Protein AF-A0A842TDB3-F1 (afdb_monomer)

Mean predicted aligned error: 9.57 Å

Structure (mmCIF, N/CA/C/O backbone):
data_AF-A0A842TDB3-F1
#
_entry.id   AF-A0A842TDB3-F1
#
loop_
_atom_site.group_PDB
_atom_site.id
_atom_site.type_symbol
_atom_site.label_atom_id
_atom_site.label_alt_id
_atom_site.label_comp_id
_atom_site.label_asym_id
_atom_site.label_entity_id
_atom_site.label_seq_id
_atom_site.pdbx_PDB_ins_code
_atom_site.Cartn_x
_atom_site.Cartn_y
_atom_site.Cartn_z
_atom_site.occupancy
_atom_site.B_iso_or_equiv
_atom_site.auth_seq_id
_atom_site.auth_comp_id
_atom_site.auth_asym_id
_atom_site.auth_atom_id
_atom_site.pdbx_PDB_model_num
ATOM 1 N N . MET A 1 1 ? -14.281 12.896 -11.919 1.00 33.97 1 MET A N 1
ATOM 2 C CA . MET A 1 1 ? -12.945 12.918 -12.551 1.00 33.97 1 MET A CA 1
ATOM 3 C C . MET A 1 1 ? -12.721 11.569 -13.197 1.00 33.97 1 MET A C 1
ATOM 5 O O . MET A 1 1 ? -12.572 10.579 -12.492 1.00 33.97 1 MET A O 1
ATOM 9 N N . ASP A 1 2 ? -12.828 11.543 -14.518 1.00 30.05 2 ASP A N 1
ATOM 10 C CA . ASP A 1 2 ? -12.733 10.345 -15.344 1.00 30.05 2 ASP A CA 1
ATOM 11 C C . ASP A 1 2 ? -11.254 10.085 -15.664 1.00 30.05 2 ASP A C 1
ATOM 13 O O . ASP A 1 2 ? -10.662 10.768 -16.493 1.00 30.05 2 ASP A O 1
ATOM 17 N N . TYR A 1 3 ? -10.621 9.150 -14.952 1.00 39.31 3 TYR A N 1
ATOM 18 C CA . TYR A 1 3 ? -9.265 8.672 -15.268 1.00 39.31 3 TYR A CA 1
ATOM 19 C C . TYR A 1 3 ? -9.348 7.476 -16.229 1.00 39.31 3 TYR A C 1
ATOM 21 O O . TYR A 1 3 ? -8.762 6.417 -15.997 1.00 39.31 3 TYR A O 1
ATOM 29 N N . GLY A 1 4 ? -10.156 7.614 -17.279 1.00 44.56 4 GLY A N 1
ATOM 30 C CA . GLY A 1 4 ? -10.487 6.550 -18.212 1.00 44.56 4 GLY A CA 1
ATOM 31 C C . GLY A 1 4 ? -10.118 6.908 -19.646 1.00 44.56 4 GLY A C 1
ATOM 32 O O . GLY A 1 4 ? -10.755 7.746 -20.263 1.00 44.56 4 GLY A O 1
ATOM 33 N N . LYS A 1 5 ? -9.155 6.162 -20.200 1.00 49.94 5 L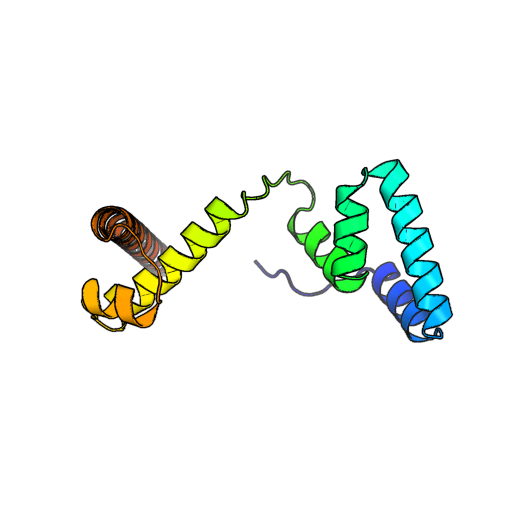YS A N 1
ATOM 34 C CA . LYS A 1 5 ? -8.898 5.981 -21.641 1.00 49.94 5 LYS A CA 1
ATOM 35 C C . LYS A 1 5 ? -8.404 7.199 -22.428 1.00 49.94 5 LYS A C 1
ATOM 37 O O . LYS A 1 5 ? -9.149 7.854 -23.144 1.00 49.94 5 LYS A O 1
ATOM 42 N N . SER A 1 6 ? -7.087 7.304 -22.518 1.00 48.00 6 SER A N 1
ATOM 43 C CA . SER A 1 6 ? -6.411 7.423 -23.815 1.00 48.00 6 SER A CA 1
ATOM 44 C C . SER A 1 6 ? -5.022 6.828 -23.649 1.00 48.00 6 SER A C 1
ATOM 46 O O . SER A 1 6 ? -4.096 7.522 -23.255 1.00 48.00 6 SER A O 1
ATOM 48 N N . SER A 1 7 ? -4.890 5.514 -23.862 1.00 58.97 7 SER A N 1
ATOM 49 C CA . SER A 1 7 ? -3.554 4.922 -23.974 1.00 58.97 7 SER A CA 1
ATOM 50 C C . SER A 1 7 ? -2.902 5.579 -25.184 1.00 58.97 7 SER A C 1
ATOM 52 O O . SER A 1 7 ? -3.494 5.583 -26.269 1.00 58.97 7 SER A O 1
ATOM 54 N N . SER A 1 8 ? -1.755 6.224 -24.978 1.00 73.62 8 SER A N 1
ATOM 55 C CA . SER A 1 8 ? -1.050 6.901 -26.063 1.00 73.62 8 SER A CA 1
ATOM 56 C C . SER A 1 8 ? -0.780 5.896 -27.185 1.00 73.62 8 SER A C 1
ATOM 58 O O . SER A 1 8 ? -0.506 4.724 -26.923 1.00 73.62 8 SER A O 1
ATOM 60 N N . TYR A 1 9 ? -0.848 6.334 -28.443 1.00 76.75 9 TYR A N 1
ATOM 61 C CA . TYR A 1 9 ? -0.569 5.485 -29.609 1.00 76.75 9 TYR A CA 1
ATOM 62 C C . TYR A 1 9 ? 0.747 4.704 -29.447 1.00 76.75 9 TYR A C 1
ATOM 64 O O . TYR A 1 9 ? 0.818 3.520 -29.773 1.00 76.75 9 TYR A O 1
ATOM 72 N N . LEU A 1 10 ? 1.753 5.338 -28.835 1.00 74.88 10 LEU A N 1
ATOM 73 C CA . LEU A 1 10 ? 3.032 4.712 -28.512 1.00 74.88 10 LEU A CA 1
ATOM 74 C C . LEU A 1 10 ? 2.906 3.552 -27.513 1.00 74.88 10 LEU A C 1
ATOM 76 O O . LEU A 1 10 ? 3.554 2.529 -27.694 1.00 74.88 10 LEU A O 1
ATOM 80 N N . GLU A 1 11 ? 2.067 3.661 -26.484 1.00 77.12 11 GLU A N 1
ATOM 81 C CA . GLU A 1 11 ? 1.860 2.591 -25.497 1.00 77.12 11 GLU A CA 1
ATOM 82 C C . GLU A 1 11 ? 1.203 1.363 -26.125 1.00 77.12 11 GLU A C 1
ATOM 84 O O . GLU A 1 11 ? 1.584 0.227 -25.834 1.00 77.12 11 GLU A O 1
ATOM 89 N N . VAL A 1 12 ? 0.219 1.585 -27.000 1.00 81.00 12 VAL A N 1
ATOM 90 C CA . VAL A 1 12 ? -0.461 0.511 -27.732 1.00 81.00 12 VAL A CA 1
ATOM 91 C C . VAL A 1 12 ? 0.534 -0.200 -28.647 1.00 81.00 12 VAL A C 1
ATOM 93 O O . VAL A 1 12 ? 0.653 -1.424 -28.585 1.00 81.00 12 VAL A O 1
ATOM 96 N N . GLN A 1 13 ? 1.321 0.559 -29.413 1.00 83.06 13 GLN A N 1
ATOM 97 C CA . GLN A 1 13 ? 2.357 0.006 -30.284 1.00 83.06 13 GLN A CA 1
ATOM 98 C C . GLN A 1 13 ? 3.431 -0.767 -29.512 1.00 83.06 13 GLN A C 1
ATOM 100 O O . GLN A 1 13 ? 3.769 -1.890 -29.884 1.00 83.06 13 GLN A O 1
ATOM 105 N N . LEU A 1 14 ? 3.952 -0.207 -28.417 1.00 81.44 14 LEU A N 1
ATOM 106 C CA . LEU A 1 14 ? 4.949 -0.872 -27.574 1.00 81.44 14 LEU A CA 1
ATOM 107 C C . LEU A 1 14 ? 4.412 -2.193 -27.020 1.00 81.44 14 LEU A C 1
ATOM 109 O O . LEU A 1 14 ? 5.113 -3.206 -27.019 1.00 81.44 14 LEU A O 1
ATOM 113 N N . ASN A 1 15 ? 3.148 -2.212 -26.603 1.00 80.38 15 ASN A N 1
ATOM 114 C CA . ASN A 1 15 ? 2.503 -3.421 -26.115 1.00 80.38 15 ASN A CA 1
ATOM 115 C C . ASN A 1 15 ? 2.325 -4.491 -27.185 1.00 80.38 15 ASN A C 1
ATOM 117 O O . ASN A 1 15 ? 2.537 -5.670 -26.902 1.00 80.38 15 ASN A O 1
ATOM 121 N N . GLU A 1 16 ? 1.927 -4.112 -28.393 1.00 83.75 16 GLU A N 1
ATOM 122 C CA . GLU A 1 16 ? 1.803 -5.049 -29.509 1.00 83.75 16 GLU A CA 1
ATOM 123 C C . GLU A 1 16 ? 3.162 -5.621 -29.907 1.00 83.75 16 GLU A C 1
ATOM 125 O O . GLU A 1 16 ? 3.297 -6.838 -30.059 1.00 83.75 16 GLU A O 1
ATOM 130 N N . ILE A 1 17 ? 4.190 -4.770 -29.985 1.00 83.88 17 ILE A N 1
ATOM 131 C CA . ILE A 1 17 ? 5.565 -5.193 -30.260 1.00 83.88 17 ILE A CA 1
ATOM 132 C C . ILE A 1 17 ? 6.013 -6.209 -29.214 1.00 83.88 17 ILE A C 1
ATOM 134 O O . ILE A 1 17 ? 6.480 -7.281 -29.585 1.00 83.88 17 ILE A O 1
ATOM 138 N N . LEU A 1 18 ? 5.829 -5.922 -27.924 1.00 82.94 18 LEU A N 1
ATOM 139 C CA . LEU A 1 18 ? 6.241 -6.832 -26.856 1.00 82.94 18 LEU A CA 1
ATOM 140 C C . LEU A 1 18 ? 5.427 -8.128 -26.841 1.00 82.94 18 LEU A C 1
ATOM 142 O O . LEU A 1 18 ? 5.999 -9.197 -26.639 1.00 82.94 18 LEU A O 1
ATOM 146 N N . LYS A 1 19 ? 4.109 -8.077 -27.066 1.00 84.38 19 LYS A N 1
ATOM 147 C CA . LYS A 1 19 ? 3.254 -9.278 -27.110 1.00 84.38 19 LYS A CA 1
ATOM 148 C C . LYS A 1 19 ? 3.642 -10.232 -28.238 1.00 84.38 19 LYS A C 1
ATOM 150 O O . LYS A 1 19 ? 3.566 -11.441 -28.043 1.00 84.38 19 LYS A O 1
ATOM 155 N N . ASN A 1 20 ? 4.097 -9.698 -29.369 1.00 86.62 20 ASN A N 1
ATOM 156 C CA . ASN A 1 20 ? 4.482 -10.462 -30.556 1.00 86.62 20 ASN A CA 1
ATOM 157 C C . ASN A 1 20 ? 5.932 -10.988 -30.509 1.00 86.62 20 ASN A C 1
ATOM 159 O O . ASN A 1 20 ? 6.494 -11.333 -31.549 1.00 86.62 20 ASN A O 1
ATOM 163 N N . ARG A 1 21 ? 6.572 -11.015 -29.333 1.00 85.19 21 ARG A N 1
ATOM 164 C CA . ARG A 1 21 ? 7.946 -11.508 -29.133 1.00 85.19 21 ARG A CA 1
ATOM 165 C C . ARG A 1 21 ? 7.974 -12.760 -28.269 1.00 85.19 21 ARG A C 1
ATOM 167 O O . ARG A 1 21 ? 7.088 -13.004 -27.440 1.00 85.19 21 ARG A O 1
ATOM 174 N N . THR A 1 22 ? 9.029 -13.549 -28.435 1.00 89.31 22 THR A N 1
ATOM 175 C CA . THR A 1 22 ? 9.284 -14.720 -27.591 1.00 89.31 22 THR A CA 1
ATOM 176 C C . THR A 1 22 ? 9.497 -14.304 -26.132 1.00 89.31 22 THR A C 1
ATOM 178 O O . THR A 1 22 ? 9.652 -13.127 -25.793 1.00 89.31 22 THR A O 1
ATOM 181 N N . LYS A 1 23 ? 9.439 -15.271 -25.211 1.00 83.88 23 LYS A N 1
ATOM 182 C CA . LYS A 1 23 ? 9.666 -15.000 -23.783 1.00 83.88 23 LYS A CA 1
ATOM 183 C C . LYS A 1 23 ? 11.084 -14.469 -23.529 1.00 83.88 23 LYS A C 1
ATOM 185 O O . LYS A 1 23 ? 11.233 -13.549 -22.730 1.00 83.88 23 LYS A O 1
ATOM 190 N N . ASP A 1 24 ? 12.071 -14.998 -24.246 1.00 86.75 24 ASP A N 1
ATOM 191 C CA . ASP A 1 24 ? 13.480 -14.632 -24.084 1.00 86.75 24 ASP A CA 1
ATOM 192 C C . ASP A 1 24 ? 13.762 -13.235 -24.646 1.00 86.75 24 ASP A C 1
ATOM 194 O O . ASP A 1 24 ? 14.366 -12.408 -23.965 1.00 86.75 24 ASP A O 1
ATOM 198 N N . GLU A 1 25 ? 13.224 -12.912 -25.827 1.00 86.69 25 GLU A N 1
ATOM 199 C CA . GLU A 1 25 ? 13.312 -11.560 -26.397 1.00 86.69 25 GLU A CA 1
ATOM 200 C C . GLU A 1 25 ? 12.639 -10.518 -25.501 1.00 86.69 25 GLU A C 1
ATOM 202 O O . GLU A 1 25 ? 13.189 -9.440 -25.284 1.00 86.69 25 GLU A O 1
ATOM 207 N N . ARG A 1 26 ? 11.465 -10.832 -24.936 1.00 82.75 26 ARG A N 1
ATOM 208 C CA . ARG A 1 26 ? 10.809 -9.946 -23.965 1.00 82.75 26 ARG A CA 1
ATOM 209 C C . ARG A 1 26 ? 11.673 -9.733 -22.731 1.00 82.75 26 ARG A C 1
ATOM 211 O O . ARG A 1 26 ? 11.815 -8.595 -22.304 1.00 82.75 26 ARG A O 1
ATOM 218 N N . GLY A 1 27 ? 12.245 -10.800 -22.176 1.00 81.69 27 GLY A N 1
ATOM 219 C CA . GLY A 1 27 ? 13.151 -10.705 -21.031 1.00 81.69 27 GLY A CA 1
ATOM 220 C C . GLY A 1 27 ? 14.339 -9.790 -21.323 1.00 81.69 27 GLY A C 1
ATOM 221 O O . GLY A 1 27 ? 14.626 -8.890 -20.540 1.00 81.69 27 GLY A O 1
ATOM 222 N N . PHE A 1 28 ? 14.960 -9.952 -22.491 1.00 86.50 28 PHE A N 1
ATOM 223 C CA . PHE A 1 28 ? 16.075 -9.116 -22.930 1.00 86.50 28 PHE A CA 1
ATOM 224 C C . PHE A 1 28 ? 15.688 -7.639 -23.101 1.00 86.50 28 PHE A C 1
ATOM 226 O O . PHE A 1 28 ? 16.393 -6.759 -22.613 1.00 86.50 28 PHE A O 1
ATOM 233 N N . ILE A 1 29 ? 14.545 -7.351 -23.735 1.00 85.69 29 ILE A N 1
ATOM 234 C CA . ILE A 1 29 ? 14.056 -5.973 -23.914 1.00 85.69 29 ILE A CA 1
ATOM 235 C C . ILE A 1 29 ? 13.762 -5.311 -22.562 1.00 85.69 29 ILE A C 1
ATOM 237 O O . ILE A 1 29 ? 14.117 -4.150 -22.365 1.00 85.69 29 ILE A O 1
ATOM 241 N N . LEU A 1 30 ? 13.136 -6.034 -21.627 1.00 82.81 30 LEU A N 1
ATOM 242 C CA . LEU A 1 30 ? 12.865 -5.522 -20.280 1.00 82.81 30 LEU A CA 1
ATOM 243 C C . LEU A 1 30 ? 14.162 -5.231 -19.512 1.00 82.81 30 LEU A C 1
ATOM 245 O O . LEU A 1 30 ? 14.226 -4.241 -18.785 1.00 82.81 30 LEU A O 1
ATOM 249 N N . GLU A 1 31 ? 15.195 -6.056 -19.691 1.00 85.81 31 GLU A N 1
ATOM 250 C CA . GLU A 1 31 ? 16.496 -5.833 -19.059 1.00 85.81 31 GLU A CA 1
ATOM 251 C C . GLU A 1 31 ? 17.184 -4.585 -19.623 1.00 85.81 31 GLU A C 1
ATOM 253 O O . GLU A 1 31 ? 17.641 -3.742 -18.854 1.00 85.81 31 GLU A O 1
ATOM 258 N N . ILE A 1 32 ? 17.170 -4.393 -20.947 1.00 88.25 32 ILE A N 1
ATOM 259 C CA . ILE A 1 32 ? 17.685 -3.162 -21.569 1.00 88.25 32 ILE A CA 1
ATOM 260 C C . ILE A 1 32 ? 16.907 -1.940 -21.080 1.00 88.25 32 ILE A C 1
ATOM 262 O O . ILE A 1 32 ? 1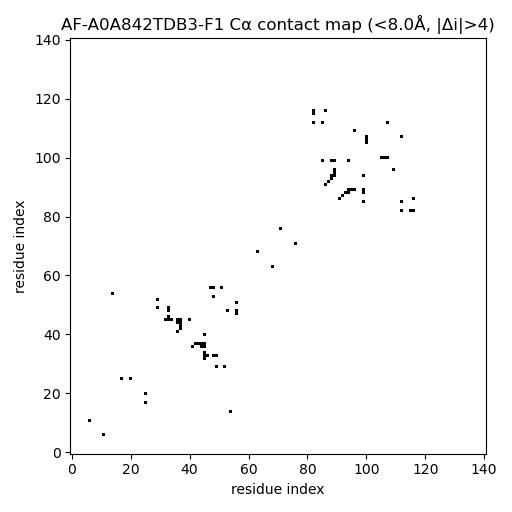7.515 -0.947 -20.689 1.00 88.25 32 ILE A O 1
ATOM 266 N N . ALA A 1 33 ? 15.574 -2.002 -21.067 1.00 86.00 33 ALA A N 1
ATOM 267 C CA . ALA A 1 33 ? 14.746 -0.901 -20.580 1.00 86.00 33 ALA A CA 1
ATOM 268 C C . ALA A 1 33 ? 15.081 -0.555 -19.123 1.00 86.00 33 ALA A C 1
ATOM 270 O O . ALA A 1 33 ? 15.184 0.614 -18.769 1.00 86.00 33 ALA A O 1
ATOM 271 N N . SER A 1 34 ? 15.319 -1.567 -18.288 1.00 84.81 34 SER A N 1
ATOM 272 C CA . SER A 1 34 ? 15.769 -1.378 -16.913 1.00 84.81 34 SER A CA 1
ATOM 273 C C . SER A 1 34 ? 17.132 -0.687 -16.822 1.00 84.81 34 SER A C 1
ATOM 275 O O . SER A 1 34 ? 17.316 0.121 -15.917 1.00 84.81 34 SER A O 1
ATOM 277 N N . VAL A 1 35 ? 18.080 -1.004 -17.707 1.00 87.56 35 VAL A N 1
ATOM 278 C CA . VAL A 1 35 ? 19.390 -0.334 -17.747 1.00 87.56 35 VAL A CA 1
ATOM 279 C C . VAL A 1 35 ? 19.222 1.132 -18.142 1.00 87.56 35 VAL A C 1
ATOM 281 O O . VAL A 1 35 ? 19.700 2.002 -17.424 1.00 87.56 35 VAL A O 1
ATOM 284 N N . VAL A 1 36 ? 18.465 1.421 -19.203 1.00 88.75 36 VAL A N 1
ATOM 285 C CA . VAL A 1 36 ? 18.203 2.803 -19.647 1.00 88.75 36 VAL A CA 1
ATOM 286 C C . VAL A 1 36 ? 17.543 3.624 -18.535 1.00 88.75 36 VAL A C 1
ATOM 288 O O . VAL A 1 36 ? 17.987 4.720 -18.216 1.00 88.75 36 VAL A O 1
ATOM 291 N N . LEU A 1 37 ? 16.529 3.063 -17.868 1.00 86.81 37 LEU A N 1
ATOM 292 C CA . LEU A 1 37 ? 15.865 3.735 -16.749 1.00 86.81 37 LEU A CA 1
ATOM 293 C C . LEU A 1 37 ? 16.811 4.010 -15.571 1.00 86.81 37 LEU A C 1
ATOM 295 O O . LEU A 1 37 ? 16.579 4.955 -14.821 1.00 86.81 37 LEU A O 1
ATOM 299 N N . SER A 1 38 ? 17.847 3.190 -15.379 1.00 86.25 38 SER A N 1
ATOM 300 C CA . SER A 1 38 ? 18.781 3.363 -14.263 1.00 86.25 38 SER A CA 1
ATOM 301 C C . SER A 1 38 ? 19.707 4.559 -14.448 1.00 86.25 38 SER A C 1
ATOM 303 O O . SER A 1 38 ? 20.034 5.223 -13.465 1.00 86.25 38 SER A O 1
ATOM 305 N N . GLU A 1 39 ? 20.069 4.869 -15.696 1.00 87.06 39 GLU A N 1
ATOM 306 C CA . GLU A 1 39 ? 20.901 6.028 -16.022 1.00 87.06 39 GLU A CA 1
ATOM 307 C C . GLU A 1 39 ? 20.160 7.341 -15.743 1.00 87.06 39 GLU A C 1
ATOM 309 O O . GLU A 1 39 ? 20.736 8.267 -15.173 1.00 87.06 39 GLU A O 1
ATOM 314 N N . ASP A 1 40 ? 18.867 7.392 -16.073 1.00 83.56 40 ASP A N 1
ATOM 315 C CA . ASP A 1 40 ? 18.056 8.606 -15.953 1.00 83.56 40 ASP A CA 1
ATOM 316 C C . ASP A 1 40 ? 17.437 8.797 -14.556 1.00 83.56 40 ASP A C 1
ATOM 318 O O . ASP A 1 40 ? 17.217 9.930 -14.118 1.00 83.56 40 ASP A O 1
ATOM 322 N N . PHE A 1 41 ? 17.125 7.704 -13.847 1.00 82.12 41 PHE A N 1
ATOM 323 C CA . PHE A 1 41 ? 16.251 7.746 -12.668 1.00 82.12 41 PHE A CA 1
ATOM 324 C C . PHE A 1 41 ? 16.787 7.022 -11.420 1.00 82.12 41 PHE A C 1
ATOM 326 O O . PHE A 1 41 ? 16.077 6.929 -10.413 1.00 82.12 41 PHE A O 1
ATOM 333 N N . GLY A 1 42 ? 18.030 6.534 -11.453 1.00 84.44 42 GLY A N 1
ATOM 334 C CA . GLY A 1 42 ? 18.632 5.761 -10.363 1.00 84.44 42 GLY A CA 1
ATOM 335 C C . GLY A 1 42 ? 18.080 4.335 -10.262 1.00 84.44 42 GLY A C 1
ATOM 336 O O . GLY A 1 42 ? 17.308 3.897 -11.105 1.00 84.44 42 GLY A O 1
ATOM 337 N N . GLU A 1 43 ? 18.478 3.578 -9.237 1.00 84.94 43 GLU A N 1
ATOM 338 C CA . GLU A 1 43 ? 18.234 2.121 -9.183 1.00 84.94 43 GLU A CA 1
ATOM 339 C C . GLU A 1 43 ? 16.802 1.716 -8.775 1.00 84.94 43 GLU A C 1
ATOM 341 O O . GLU A 1 43 ? 16.331 0.632 -9.135 1.00 84.94 43 GLU A O 1
ATOM 346 N N . ASP A 1 44 ? 16.073 2.588 -8.070 1.00 86.69 44 ASP A N 1
ATOM 347 C CA . ASP A 1 44 ? 14.769 2.254 -7.478 1.00 86.69 44 ASP A CA 1
ATOM 348 C C . ASP A 1 44 ? 13.646 2.105 -8.523 1.00 86.69 44 ASP A C 1
ATOM 350 O O . ASP A 1 44 ? 12.805 1.205 -8.432 1.00 86.69 44 ASP A O 1
ATOM 354 N N . LEU A 1 45 ? 13.619 2.973 -9.539 1.00 86.06 45 LEU A N 1
ATOM 355 C CA . LEU A 1 45 ? 12.604 2.937 -10.599 1.00 86.06 45 LEU A CA 1
ATOM 356 C C . LEU A 1 45 ? 12.761 1.744 -11.560 1.00 86.06 45 LEU A C 1
ATOM 358 O O . LEU A 1 45 ? 11.754 1.097 -11.852 1.00 86.06 45 LEU A O 1
ATOM 362 N N . PRO A 1 46 ? 13.975 1.369 -11.997 1.00 88.38 46 PRO A N 1
ATOM 363 C CA . PRO A 1 46 ? 14.237 0.104 -12.677 1.00 88.38 46 PRO A CA 1
ATOM 364 C C . PRO A 1 46 ? 13.806 -1.122 -11.870 1.00 88.38 46 PRO A C 1
ATOM 366 O O . PRO A 1 46 ? 13.190 -2.039 -12.419 1.00 88.38 46 PRO A O 1
ATOM 369 N N . ALA A 1 47 ? 14.075 -1.143 -10.560 1.00 87.56 47 ALA A N 1
ATOM 370 C CA . ALA A 1 47 ? 13.623 -2.230 -9.696 1.00 87.56 47 ALA A CA 1
ATOM 371 C C . ALA A 1 47 ? 12.087 -2.322 -9.674 1.00 87.56 47 ALA A C 1
ATOM 373 O O . ALA A 1 47 ? 11.524 -3.411 -9.816 1.00 87.56 47 ALA A O 1
ATOM 374 N N . LEU A 1 48 ? 11.399 -1.179 -9.582 1.00 88.19 48 LEU A N 1
ATOM 375 C CA . LEU A 1 48 ? 9.940 -1.112 -9.667 1.00 88.19 48 LEU A CA 1
ATOM 376 C C . LEU A 1 48 ? 9.416 -1.561 -11.043 1.00 88.19 48 LEU A C 1
ATOM 378 O O . LEU A 1 48 ? 8.440 -2.310 -11.114 1.00 88.19 48 LEU A O 1
ATOM 382 N N . TYR A 1 49 ? 10.085 -1.166 -12.127 1.00 88.06 49 TYR A N 1
ATOM 383 C CA . TYR A 1 49 ? 9.761 -1.581 -13.493 1.00 88.06 49 TYR A CA 1
ATOM 384 C C . TYR A 1 49 ? 9.847 -3.099 -13.671 1.00 88.06 49 TYR A C 1
ATOM 386 O O . TYR A 1 49 ? 8.940 -3.696 -14.246 1.00 88.06 49 TYR A O 1
ATOM 394 N N . ARG A 1 50 ? 10.882 -3.753 -13.130 1.00 85.06 50 ARG A N 1
ATOM 395 C CA . ARG A 1 50 ? 11.031 -5.220 -13.198 1.00 85.06 50 ARG A CA 1
ATOM 396 C C . ARG A 1 50 ? 9.912 -5.966 -12.473 1.00 85.06 50 ARG A C 1
ATOM 398 O O . ARG A 1 50 ? 9.508 -7.035 -12.919 1.00 85.06 50 ARG A O 1
ATOM 405 N N . ILE A 1 51 ? 9.417 -5.412 -11.365 1.00 88.38 51 ILE A N 1
ATOM 406 C CA . ILE A 1 51 ? 8.333 -6.014 -10.575 1.00 88.38 51 ILE A CA 1
ATOM 407 C C . ILE A 1 51 ? 6.987 -5.876 -11.293 1.00 88.38 51 ILE A C 1
ATOM 409 O O . ILE A 1 51 ? 6.205 -6.824 -11.320 1.00 88.38 51 ILE A O 1
ATOM 413 N N . LEU A 1 52 ? 6.705 -4.696 -11.848 1.00 88.31 52 LEU A N 1
ATOM 414 C CA . LEU A 1 52 ? 5.399 -4.370 -12.429 1.00 88.31 52 LEU A CA 1
ATOM 415 C C . LEU A 1 52 ? 5.280 -4.752 -13.912 1.00 88.31 52 LEU A C 1
ATOM 417 O O . LEU A 1 52 ? 4.190 -5.037 -14.403 1.00 88.31 52 LEU A O 1
ATOM 421 N N . GLY A 1 53 ? 6.393 -4.733 -14.643 1.00 84.56 53 GLY A N 1
ATOM 422 C CA . GLY A 1 53 ? 6.402 -4.753 -16.100 1.00 84.56 53 GLY A CA 1
ATOM 423 C C . GLY A 1 53 ? 5.874 -3.449 -16.710 1.00 84.56 53 GLY A C 1
ATOM 424 O O . GLY A 1 53 ? 5.362 -2.564 -16.025 1.00 84.56 53 GLY A O 1
ATOM 425 N N . LEU A 1 54 ? 5.982 -3.336 -18.038 1.00 83.31 54 LEU A N 1
ATOM 426 C CA . LEU A 1 54 ? 5.718 -2.088 -18.765 1.00 83.31 54 LEU A CA 1
ATOM 427 C C . LEU A 1 54 ? 4.343 -1.470 -18.463 1.00 83.31 54 LEU A C 1
ATOM 429 O O . LEU A 1 54 ? 4.255 -0.289 -18.143 1.00 83.31 54 LEU A O 1
ATOM 433 N N . ASN A 1 55 ? 3.271 -2.260 -18.563 1.00 83.25 55 ASN A N 1
ATOM 434 C CA . ASN A 1 55 ? 1.905 -1.739 -18.477 1.00 83.25 55 ASN A CA 1
ATOM 435 C C . ASN A 1 55 ? 1.567 -1.154 -17.114 1.00 83.25 55 ASN A C 1
ATOM 437 O O . ASN A 1 55 ? 1.019 -0.057 -17.025 1.00 83.25 55 ASN A O 1
ATOM 441 N N . ASP A 1 56 ? 1.861 -1.896 -16.053 1.00 88.31 56 ASP A N 1
ATOM 442 C CA . ASP A 1 56 ? 1.529 -1.447 -14.709 1.00 88.31 56 ASP A CA 1
ATOM 443 C C . ASP A 1 56 ? 2.506 -0.368 -14.239 1.00 88.31 56 ASP A C 1
ATOM 445 O O . ASP A 1 56 ? 2.095 0.542 -13.521 1.00 88.31 56 ASP A O 1
ATOM 449 N N . PHE A 1 57 ? 3.749 -0.373 -14.732 1.00 89.19 57 PHE A N 1
ATOM 450 C CA . PHE A 1 57 ? 4.684 0.725 -14.509 1.00 89.19 57 PHE A CA 1
ATOM 451 C C . PHE A 1 57 ? 4.199 2.045 -15.125 1.00 89.19 57 PHE A C 1
ATOM 453 O O . PHE A 1 57 ? 4.152 3.050 -14.419 1.00 89.19 57 PHE A O 1
ATOM 460 N N . ILE A 1 58 ? 3.763 2.051 -16.392 1.00 88.38 58 ILE A N 1
ATOM 461 C CA . ILE A 1 58 ? 3.209 3.254 -17.044 1.00 88.38 58 ILE A CA 1
ATOM 462 C C . ILE A 1 58 ? 2.006 3.783 -16.260 1.00 88.38 58 ILE A C 1
ATOM 464 O O . ILE A 1 58 ? 1.938 4.976 -15.968 1.00 88.38 58 ILE A O 1
ATOM 468 N N . LYS A 1 59 ? 1.087 2.900 -15.843 1.00 89.31 59 LYS A N 1
ATOM 469 C CA . LYS A 1 59 ? -0.051 3.298 -14.999 1.00 89.31 59 LYS A CA 1
ATOM 470 C C . LYS A 1 59 ? 0.421 3.962 -13.708 1.00 89.31 59 LYS A C 1
ATOM 472 O O . LYS A 1 59 ? -0.077 5.029 -13.366 1.00 89.31 59 LYS A O 1
ATOM 477 N N . VAL A 1 60 ? 1.385 3.368 -13.005 1.00 89.12 60 VAL A N 1
ATOM 478 C CA . VAL A 1 60 ? 1.932 3.938 -11.765 1.00 89.12 60 VAL A CA 1
ATOM 479 C C . VAL A 1 60 ? 2.556 5.312 -12.009 1.00 89.12 60 VAL A C 1
ATOM 481 O O . VAL A 1 60 ? 2.239 6.243 -11.274 1.00 89.12 60 VAL A O 1
ATOM 484 N N . VAL A 1 61 ? 3.371 5.476 -13.052 1.00 87.94 61 VAL A N 1
ATOM 485 C CA . VAL A 1 61 ? 3.966 6.776 -13.405 1.00 87.94 61 VAL A CA 1
ATOM 486 C C . VAL A 1 61 ? 2.879 7.805 -13.732 1.00 87.94 61 VAL A C 1
ATOM 488 O O . VAL A 1 61 ? 2.916 8.911 -13.199 1.00 87.94 61 VAL A O 1
ATOM 491 N N . SER A 1 62 ? 1.861 7.428 -14.512 1.00 88.00 62 SER A N 1
ATOM 492 C CA . SER A 1 62 ? 0.750 8.321 -14.878 1.00 88.00 62 SER A CA 1
ATOM 493 C C . SER A 1 62 ? -0.065 8.802 -13.670 1.00 88.00 62 SER A C 1
ATOM 495 O O . SER A 1 62 ? -0.518 9.943 -13.636 1.00 88.00 62 SER A O 1
ATOM 497 N N . LEU A 1 63 ? -0.204 7.980 -12.619 1.00 87.19 63 LEU A N 1
ATOM 498 C CA . LEU A 1 63 ? -0.899 8.381 -11.391 1.00 87.19 63 LEU A CA 1
ATOM 499 C C . LEU A 1 63 ? -0.179 9.527 -10.675 1.00 87.19 63 LEU A C 1
ATOM 501 O O . LEU A 1 63 ? -0.818 10.324 -9.984 1.00 87.19 63 LEU A O 1
ATOM 505 N N . PHE A 1 64 ? 1.138 9.612 -10.824 1.00 85.75 64 PHE A N 1
ATOM 506 C CA . PHE A 1 64 ? 1.987 10.586 -10.146 1.00 85.75 64 PHE A CA 1
ATOM 507 C C . PHE A 1 64 ? 2.570 11.630 -11.096 1.00 85.75 64 PHE A C 1
ATOM 509 O O . PHE A 1 64 ? 3.470 12.372 -10.708 1.00 85.75 64 PHE A O 1
ATOM 516 N N . GLU A 1 65 ? 2.038 11.735 -12.313 1.00 85.00 65 GLU A N 1
ATOM 517 C CA . GLU A 1 65 ? 2.478 12.734 -13.278 1.00 85.00 65 GLU A CA 1
ATOM 518 C C . GLU A 1 65 ? 2.424 14.140 -12.653 1.00 85.00 65 GLU A C 1
ATOM 520 O O . GLU A 1 65 ? 1.436 14.529 -12.020 1.00 85.00 65 GLU A O 1
ATOM 525 N N . ASN A 1 66 ? 3.531 14.881 -12.767 1.00 84.25 66 ASN A N 1
ATOM 526 C CA . ASN A 1 66 ? 3.730 16.213 -12.180 1.00 84.25 66 ASN A CA 1
ATOM 527 C C . ASN A 1 66 ? 3.598 16.295 -10.645 1.00 84.25 66 ASN A C 1
ATOM 529 O O . ASN A 1 66 ? 3.423 17.385 -10.094 1.00 84.25 66 ASN A O 1
ATOM 533 N N . ARG A 1 67 ? 3.680 15.168 -9.925 1.00 82.88 67 ARG A N 1
ATOM 534 C CA . ARG A 1 67 ? 3.557 15.124 -8.463 1.00 82.88 67 ARG A CA 1
ATOM 535 C C . ARG A 1 67 ? 4.645 14.271 -7.830 1.00 82.88 67 ARG A C 1
ATOM 537 O O . ARG A 1 67 ? 4.770 13.084 -8.100 1.00 82.88 67 ARG A O 1
ATOM 544 N N . SER A 1 68 ? 5.357 14.846 -6.869 1.00 84.31 68 SER A N 1
ATOM 545 C CA . SER A 1 68 ? 6.230 14.064 -5.994 1.00 84.31 68 SER A CA 1
ATOM 546 C C . SER A 1 68 ? 5.404 13.386 -4.905 1.00 84.31 68 SER A C 1
ATOM 548 O O . SER A 1 68 ? 4.666 14.047 -4.169 1.00 84.31 68 SER A O 1
ATOM 550 N N . VAL A 1 69 ? 5.559 12.072 -4.758 1.00 83.38 69 VAL A N 1
ATOM 551 C CA . VAL A 1 69 ? 4.903 11.297 -3.699 1.00 83.38 69 VAL A CA 1
ATOM 552 C C . VAL A 1 69 ? 5.939 10.734 -2.743 1.00 83.38 69 VAL A C 1
ATOM 554 O O . VAL A 1 69 ? 6.952 10.170 -3.144 1.00 83.38 69 VAL A O 1
ATOM 557 N N . LYS A 1 70 ? 5.676 10.883 -1.444 1.00 85.81 70 LYS A N 1
ATOM 558 C CA . LYS A 1 70 ? 6.479 10.240 -0.405 1.00 85.81 70 LYS A CA 1
ATOM 559 C C . LYS A 1 70 ? 6.015 8.800 -0.243 1.00 85.81 70 LYS A C 1
ATOM 561 O O . LYS A 1 70 ? 4.882 8.565 0.177 1.00 85.81 70 LYS A O 1
ATOM 566 N N . PHE A 1 71 ? 6.898 7.850 -0.530 1.00 86.50 71 PHE A N 1
ATOM 567 C CA . PHE A 1 71 ? 6.623 6.446 -0.253 1.00 86.50 71 PHE A CA 1
ATOM 568 C C . PHE A 1 71 ? 6.520 6.205 1.261 1.00 86.50 71 PHE A C 1
ATOM 570 O O . PHE A 1 71 ? 7.339 6.720 2.032 1.00 86.50 71 PHE A O 1
ATOM 577 N N . PRO A 1 72 ? 5.513 5.443 1.724 1.00 90.44 72 PRO A N 1
ATOM 578 C CA . PRO A 1 72 ? 5.407 5.095 3.129 1.00 90.44 72 PRO A CA 1
ATOM 579 C C . PRO A 1 72 ? 6.519 4.117 3.513 1.00 90.44 72 PRO A C 1
ATOM 581 O O . PRO A 1 72 ? 6.931 3.267 2.726 1.00 90.44 72 PRO A O 1
ATOM 584 N N . THR A 1 73 ? 6.951 4.163 4.773 1.00 94.44 73 THR A N 1
ATOM 585 C CA . THR A 1 73 ? 7.765 3.071 5.314 1.00 94.44 73 THR A CA 1
ATOM 586 C C . THR A 1 73 ? 6.930 1.795 5.396 1.00 94.44 73 THR A C 1
ATOM 588 O O . THR A 1 73 ? 5.719 1.841 5.633 1.00 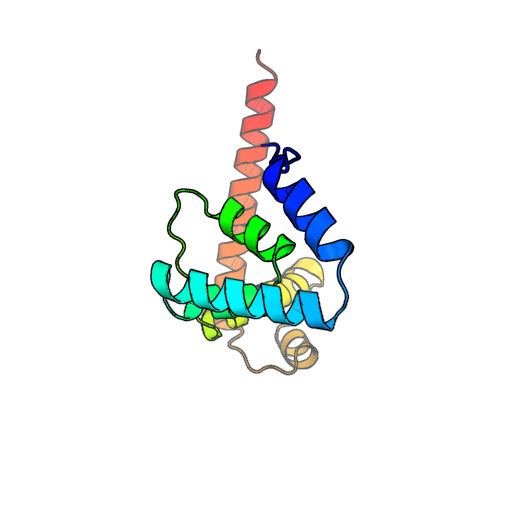94.44 73 THR A O 1
ATOM 591 N N . LEU A 1 74 ? 7.577 0.634 5.284 1.00 91.88 74 LEU A N 1
ATOM 592 C CA . LEU A 1 74 ? 6.889 -0.656 5.391 1.00 91.88 74 LEU A CA 1
ATOM 593 C C . LEU A 1 74 ? 6.101 -0.789 6.706 1.00 91.88 74 LEU A C 1
ATOM 595 O O . LEU A 1 74 ? 5.000 -1.335 6.723 1.00 91.88 74 LEU A O 1
ATOM 599 N N . LYS A 1 75 ? 6.644 -0.256 7.807 1.00 92.00 75 LYS A N 1
ATOM 600 C CA . LYS A 1 75 ? 5.965 -0.218 9.107 1.00 92.00 75 LYS A CA 1
ATOM 601 C C . LYS A 1 75 ? 4.687 0.622 9.050 1.00 92.00 75 LYS A C 1
ATOM 603 O O . LYS A 1 75 ? 3.638 0.144 9.460 1.00 92.00 75 LYS A O 1
ATOM 608 N N . SER A 1 76 ? 4.773 1.838 8.509 1.00 91.75 76 SER A N 1
ATOM 609 C CA . SER A 1 76 ? 3.627 2.742 8.336 1.00 91.75 76 SER A CA 1
ATOM 610 C C . SER A 1 76 ? 2.515 2.105 7.496 1.00 91.75 76 SER A C 1
ATOM 612 O O . SER A 1 76 ? 1.340 2.149 7.875 1.00 91.75 76 SE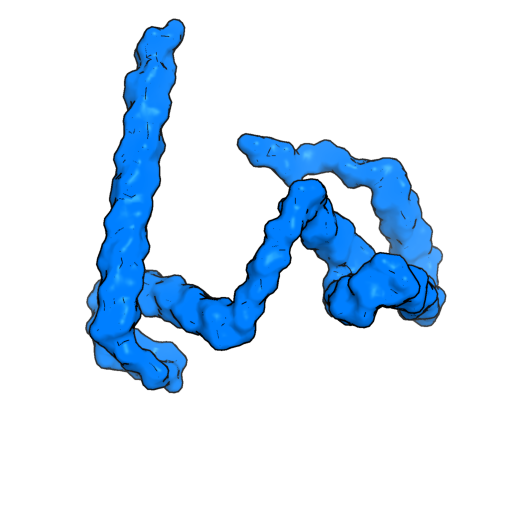R A O 1
ATOM 614 N N . LEU A 1 77 ? 2.883 1.448 6.392 1.00 93.38 77 LEU A N 1
ATOM 615 C CA . LEU A 1 77 ? 1.933 0.742 5.538 1.00 93.38 77 LEU A CA 1
ATOM 616 C C . LEU A 1 77 ? 1.247 -0.406 6.292 1.00 93.38 77 LEU A C 1
ATOM 618 O O . LEU A 1 77 ? 0.021 -0.485 6.298 1.00 93.38 77 LEU A O 1
ATOM 622 N N . LYS A 1 78 ? 2.017 -1.257 6.984 1.00 91.69 78 LYS A N 1
ATOM 623 C CA . LYS A 1 78 ? 1.474 -2.365 7.790 1.00 91.69 78 LYS A CA 1
ATOM 624 C C . LYS A 1 78 ? 0.555 -1.872 8.907 1.00 91.69 78 LYS A C 1
ATOM 626 O O . LYS A 1 78 ? -0.522 -2.431 9.085 1.00 91.69 78 LYS A O 1
ATOM 631 N N . ASP A 1 79 ? 0.938 -0.809 9.611 1.00 91.12 79 ASP A N 1
ATOM 632 C CA . ASP A 1 79 ? 0.113 -0.199 10.660 1.00 91.12 79 ASP A CA 1
ATOM 633 C C . ASP A 1 79 ? -1.205 0.353 10.096 1.00 91.12 79 ASP A C 1
ATOM 635 O O . ASP A 1 79 ? -2.245 0.261 10.752 1.00 91.12 79 ASP A O 1
ATOM 639 N N . SER A 1 80 ? -1.176 0.906 8.880 1.00 92.62 80 SER A N 1
ATOM 640 C CA . SER A 1 80 ? -2.369 1.410 8.190 1.00 92.62 80 SER A CA 1
ATOM 641 C C . SER A 1 80 ? -3.295 0.271 7.766 1.00 92.62 80 SER A C 1
ATOM 643 O O . SER A 1 80 ? -4.489 0.323 8.047 1.00 92.62 80 SER A O 1
ATOM 645 N N . LEU A 1 81 ? -2.755 -0.796 7.170 1.00 93.88 81 LEU A N 1
ATOM 646 C CA . LEU A 1 81 ? -3.531 -1.990 6.816 1.00 93.88 81 LEU A CA 1
ATOM 647 C C . LEU A 1 81 ? -4.140 -2.656 8.056 1.00 93.88 81 LEU A C 1
ATOM 649 O O . LEU A 1 81 ? -5.317 -3.015 8.057 1.00 93.88 81 LEU A O 1
ATOM 653 N N . LEU A 1 82 ? -3.369 -2.757 9.142 1.00 94.19 82 LEU A N 1
ATOM 654 C CA . LEU A 1 82 ? -3.864 -3.270 10.415 1.00 94.19 82 LEU A CA 1
ATOM 655 C C . LEU A 1 82 ? -4.995 -2.395 10.967 1.00 94.19 82 LEU A C 1
ATOM 657 O O . LEU A 1 82 ? -5.962 -2.921 11.511 1.00 94.19 82 LEU A O 1
ATOM 661 N N . LEU A 1 83 ? -4.914 -1.070 10.802 1.00 94.75 83 LEU A N 1
ATOM 662 C CA . LEU A 1 83 ? -5.979 -0.160 11.224 1.00 94.75 83 LEU A CA 1
ATOM 663 C C . LEU A 1 83 ? -7.264 -0.405 10.435 1.00 94.75 83 LEU A C 1
ATOM 665 O O . LEU A 1 83 ? -8.324 -0.429 11.051 1.00 94.75 83 LE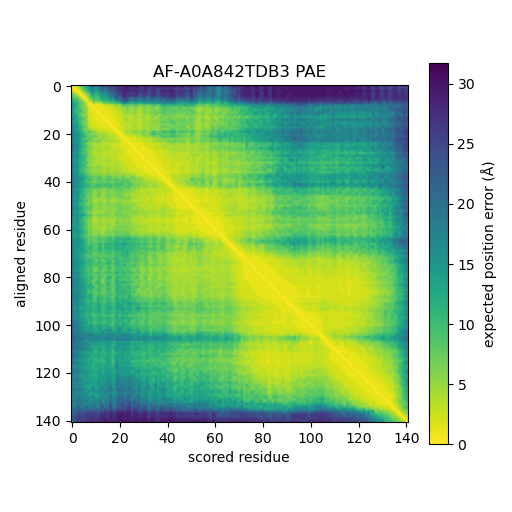U A O 1
ATOM 669 N N . VAL A 1 84 ? -7.176 -0.637 9.121 1.00 94.56 84 VAL A N 1
ATOM 670 C CA . VAL A 1 84 ? -8.344 -0.975 8.287 1.00 94.56 84 VAL A CA 1
ATOM 671 C C . VAL A 1 84 ? -9.003 -2.267 8.771 1.00 94.56 84 VAL A C 1
ATOM 673 O O . VAL A 1 84 ? -10.220 -2.311 8.940 1.00 94.56 84 VAL A O 1
ATOM 676 N N . LEU A 1 85 ? -8.215 -3.306 9.059 1.00 94.69 85 LEU A N 1
ATOM 677 C CA . LEU A 1 85 ? -8.747 -4.571 9.575 1.00 94.69 85 LEU A CA 1
ATOM 678 C C . LEU A 1 85 ? -9.406 -4.396 10.947 1.00 94.69 85 LEU A C 1
ATOM 680 O O . LEU A 1 85 ? -10.522 -4.867 11.164 1.00 94.69 85 LEU A O 1
ATOM 684 N N . CYS A 1 86 ? -8.743 -3.688 11.864 1.00 94.88 86 CYS A N 1
ATOM 685 C CA . CYS A 1 86 ? -9.303 -3.363 13.173 1.00 94.88 86 CYS A CA 1
ATOM 686 C C . CYS A 1 86 ? -10.602 -2.562 13.044 1.00 94.88 86 CYS A C 1
ATOM 688 O O . CYS A 1 86 ? -11.561 -2.873 13.742 1.00 94.88 86 CYS A O 1
ATOM 690 N N . TYR A 1 87 ? -10.647 -1.575 12.147 1.00 95.25 87 TYR A N 1
ATOM 691 C CA . TYR A 1 87 ? -11.841 -0.781 11.868 1.00 95.25 87 TYR A CA 1
ATOM 692 C C . TYR A 1 87 ? -13.002 -1.664 11.418 1.00 95.25 87 TYR A C 1
ATOM 694 O O . TYR A 1 87 ? -14.067 -1.635 12.027 1.00 95.25 87 TYR A O 1
ATOM 702 N N . TYR A 1 88 ? -12.777 -2.510 10.413 1.00 94.88 88 TYR A N 1
ATOM 703 C CA . TYR A 1 88 ? -13.794 -3.425 9.903 1.00 94.88 88 TYR A CA 1
ATOM 704 C C . TYR A 1 88 ? -14.349 -4.340 11.003 1.00 94.88 88 TYR A C 1
ATOM 706 O O . TYR A 1 88 ? -15.561 -4.430 11.200 1.00 94.88 88 TYR A O 1
ATOM 714 N N . TYR A 1 89 ? -13.484 -4.996 11.778 1.00 95.81 89 TYR A N 1
ATOM 715 C CA . TYR A 1 89 ? -13.971 -5.897 12.821 1.00 95.81 89 TYR A CA 1
ATOM 716 C C . TYR A 1 89 ? -14.635 -5.164 13.989 1.00 95.81 89 TYR A C 1
ATOM 718 O O . TYR A 1 89 ? -15.600 -5.676 14.560 1.00 95.81 89 TYR A O 1
ATOM 726 N N . ARG A 1 90 ? -14.140 -3.979 14.349 1.00 94.38 90 ARG A N 1
ATOM 727 C CA . ARG A 1 90 ? -14.659 -3.219 15.485 1.00 94.38 90 ARG A CA 1
ATOM 728 C C . ARG A 1 90 ? -15.978 -2.530 15.161 1.00 94.38 90 ARG A C 1
ATOM 730 O O . ARG A 1 90 ? -16.940 -2.713 15.896 1.00 94.38 90 ARG A O 1
ATOM 737 N N . GLU A 1 91 ? -16.017 -1.774 14.072 1.00 93.38 91 GLU A N 1
ATOM 738 C CA . GLU A 1 91 ? -17.142 -0.901 13.726 1.00 93.38 91 GLU A CA 1
ATOM 739 C C . GLU A 1 91 ? -18.176 -1.619 12.851 1.00 93.38 91 GLU A C 1
ATOM 741 O O . GLU A 1 91 ? -19.371 -1.400 13.014 1.00 93.38 91 GLU A O 1
ATOM 746 N N . THR A 1 92 ? -17.752 -2.515 11.948 1.00 92.38 92 THR A N 1
ATOM 747 C CA . THR A 1 92 ? -18.681 -3.235 11.053 1.00 92.38 92 THR A CA 1
ATOM 748 C C . THR A 1 92 ? -19.157 -4.564 11.638 1.00 92.38 92 THR A C 1
ATOM 750 O O . THR A 1 92 ? -20.311 -4.938 11.449 1.00 92.38 92 THR A O 1
ATOM 753 N N . LYS A 1 93 ? -18.286 -5.308 12.335 1.00 94.44 93 LYS A N 1
ATOM 754 C CA . LYS A 1 93 ? -18.638 -6.609 12.943 1.00 94.44 93 LYS A CA 1
ATOM 755 C C . LYS A 1 93 ? -18.934 -6.544 14.442 1.00 94.44 93 LYS A C 1
ATOM 757 O O . LYS A 1 93 ? -19.379 -7.545 14.993 1.00 94.44 93 LYS A O 1
ATOM 762 N N . GLY A 1 94 ? -18.698 -5.405 15.095 1.00 94.31 94 GLY A N 1
ATOM 763 C CA . GLY A 1 94 ? -18.999 -5.214 16.517 1.00 94.31 94 GLY A CA 1
ATOM 764 C C . GLY A 1 94 ? -18.144 -6.053 17.473 1.00 94.31 94 GLY A C 1
ATOM 765 O O . GLY A 1 94 ? -18.536 -6.252 18.621 1.00 94.31 94 GLY A O 1
ATOM 766 N N . LEU A 1 95 ? -16.993 -6.573 17.031 1.00 95.12 95 LEU A N 1
ATOM 767 C CA . LEU A 1 95 ? -16.173 -7.471 17.848 1.00 95.12 95 LEU A CA 1
ATOM 768 C C . LEU A 1 95 ? -15.460 -6.738 18.993 1.00 95.12 95 LEU A C 1
ATOM 770 O O . LEU A 1 95 ? -15.107 -5.555 18.897 1.00 95.12 95 LEU A O 1
ATOM 774 N N . SER A 1 96 ? -15.202 -7.461 20.088 1.00 95.44 96 SER A N 1
ATOM 775 C CA . SER A 1 96 ? -14.380 -6.966 21.194 1.00 95.44 96 SER A CA 1
ATOM 776 C C . SER A 1 96 ? -12.904 -6.874 20.790 1.00 95.44 96 SER A C 1
ATOM 778 O O . SER A 1 96 ? -12.434 -7.575 19.895 1.00 95.44 96 SER A O 1
ATOM 780 N N . TRP A 1 97 ? -12.125 -6.029 21.468 1.00 93.88 97 TRP A N 1
ATOM 781 C CA . TRP A 1 97 ? -10.686 -5.931 21.196 1.00 93.88 97 TRP A CA 1
ATOM 782 C C . TRP A 1 97 ? -9.925 -7.236 21.449 1.00 93.88 97 TRP A C 1
ATOM 784 O O . TRP A 1 97 ? -8.894 -7.468 20.818 1.00 93.88 97 TRP A O 1
ATOM 794 N N . GLU A 1 98 ? -10.409 -8.073 22.363 1.00 93.38 98 GLU A N 1
ATOM 795 C CA . GLU A 1 98 ? -9.819 -9.380 22.652 1.00 93.38 98 GLU A CA 1
ATOM 796 C C . GLU A 1 98 ? -10.060 -10.351 21.494 1.00 93.38 98 GLU A C 1
ATOM 798 O O . GLU A 1 98 ? -9.110 -10.964 21.000 1.00 93.38 98 GLU A O 1
ATOM 803 N N . ASP A 1 99 ? -11.288 -10.392 20.975 1.00 95.06 99 ASP A N 1
ATOM 804 C CA . ASP A 1 99 ? -11.646 -11.218 19.818 1.00 95.06 99 ASP A CA 1
ATOM 805 C C . ASP A 1 99 ? -10.912 -10.772 18.554 1.00 95.06 99 ASP A C 1
ATOM 807 O O . ASP A 1 99 ? -10.432 -11.607 17.787 1.00 95.06 99 ASP A O 1
ATOM 811 N N . ILE A 1 100 ? -10.750 -9.460 18.351 1.00 94.62 100 ILE A N 1
ATOM 812 C CA . ILE A 1 100 ? -9.988 -8.918 17.217 1.00 94.62 100 ILE A CA 1
ATOM 813 C C . ILE A 1 100 ? -8.522 -9.351 17.312 1.00 94.62 100 ILE A C 1
ATOM 815 O O . ILE A 1 100 ? -7.958 -9.824 16.327 1.00 94.62 100 ILE A O 1
ATOM 819 N N . LYS A 1 101 ? -7.896 -9.242 18.491 1.00 93.81 101 LYS A N 1
ATOM 820 C CA . LYS A 1 101 ? -6.508 -9.699 18.694 1.00 93.81 101 LYS A CA 1
ATOM 821 C C . LYS A 1 101 ? -6.359 -11.193 18.427 1.00 93.81 101 LYS A C 1
ATOM 823 O O . LYS A 1 101 ? -5.384 -11.595 17.794 1.00 93.81 101 LYS A O 1
ATOM 828 N N . LYS A 1 102 ? -7.321 -12.001 18.877 1.00 93.88 102 LYS A N 1
ATOM 829 C CA . LYS A 1 102 ? -7.346 -13.446 18.631 1.00 93.88 102 LYS A CA 1
ATOM 830 C C . LYS A 1 102 ? -7.500 -13.760 17.141 1.00 93.88 102 LYS A C 1
ATOM 832 O O . LYS A 1 102 ? -6.768 -14.593 16.624 1.00 93.88 102 LYS A O 1
ATOM 837 N N . THR A 1 103 ? -8.397 -13.054 16.457 1.00 93.31 103 THR A N 1
ATOM 838 C CA . THR A 1 103 ? -8.682 -13.234 15.024 1.00 93.31 103 THR A CA 1
ATOM 839 C C . THR A 1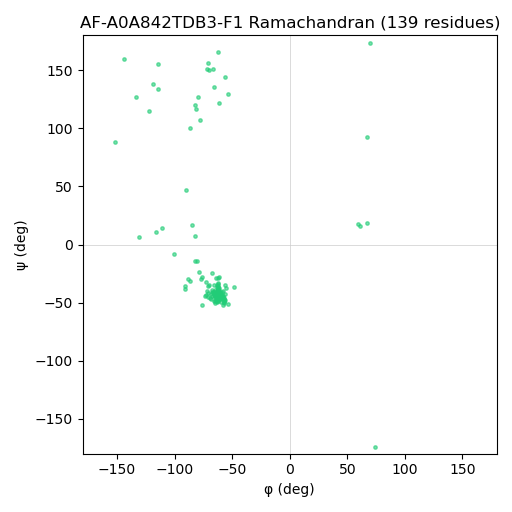 103 ? -7.492 -12.848 14.153 1.00 93.31 103 THR A C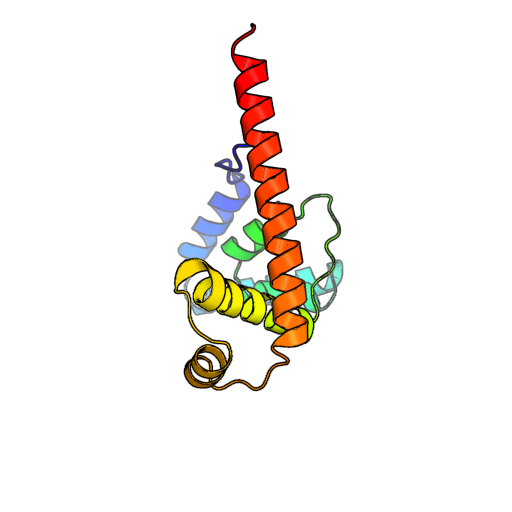 1
ATOM 841 O O . THR A 1 103 ? -7.147 -13.563 13.220 1.00 93.31 103 THR A O 1
ATOM 844 N N . LEU A 1 104 ? -6.842 -11.723 14.460 1.00 91.81 104 LEU A N 1
ATOM 845 C CA . LEU A 1 104 ? -5.713 -11.219 13.677 1.00 91.81 104 LEU A CA 1
ATOM 846 C C . LEU A 1 104 ? -4.381 -11.892 14.033 1.00 91.81 104 LEU A C 1
ATOM 848 O O . LEU A 1 104 ? -3.402 -11.703 13.316 1.00 91.81 104 LEU A O 1
ATOM 852 N N . GLY A 1 105 ? -4.307 -12.616 15.155 1.00 89.88 105 GLY A N 1
ATOM 853 C CA . GLY A 1 105 ? -3.072 -13.249 15.626 1.00 89.88 105 GLY A CA 1
ATOM 854 C C . GLY A 1 105 ? -1.933 -12.262 15.915 1.00 89.88 105 GLY A C 1
ATOM 855 O O . GLY A 1 105 ? -0.776 -12.666 16.012 1.00 89.88 105 GLY A O 1
ATOM 856 N N . HIS A 1 106 ? -2.231 -10.965 16.043 1.00 83.00 106 HIS A N 1
ATOM 857 C CA . HIS A 1 106 ? -1.235 -9.903 16.168 1.00 83.00 106 HIS A CA 1
ATOM 858 C C . HIS A 1 106 ? -1.385 -9.158 17.494 1.00 83.00 106 HIS A C 1
ATOM 860 O O . HIS A 1 106 ? -2.483 -8.797 17.921 1.00 83.00 106 HIS A O 1
ATOM 866 N N . LYS A 1 107 ? -0.255 -8.850 18.137 1.00 84.88 107 LYS A N 1
ATOM 867 C CA . LYS A 1 107 ? -0.231 -7.995 19.329 1.00 84.88 107 LYS A CA 1
ATOM 868 C C . LYS A 1 107 ? -0.263 -6.529 18.908 1.00 84.88 107 LYS A C 1
ATOM 870 O O . LYS A 1 107 ? 0.633 -6.067 18.212 1.00 84.88 107 LYS A O 1
ATOM 875 N N . PHE A 1 108 ? -1.281 -5.792 19.329 1.00 88.19 108 PHE A N 1
ATOM 876 C CA . PHE A 1 108 ? -1.360 -4.347 19.123 1.00 88.19 108 PHE A CA 1
ATOM 877 C C . PHE A 1 108 ? -2.020 -3.659 20.322 1.00 88.19 108 PHE A C 1
ATOM 879 O O . PHE A 1 108 ? -2.728 -4.282 21.123 1.00 88.19 108 PHE A O 1
ATOM 886 N N . SER A 1 109 ? -1.774 -2.355 20.457 1.00 92.06 109 SER A N 1
ATOM 887 C CA . SER A 1 109 ? -2.385 -1.540 21.507 1.00 92.06 109 SER A CA 1
ATOM 888 C C . SER A 1 109 ? -3.828 -1.206 21.139 1.00 92.06 109 SER A C 1
ATOM 890 O O . SER A 1 109 ? -4.076 -0.366 20.276 1.00 92.06 109 SER A O 1
ATOM 892 N N . ALA A 1 110 ? -4.782 -1.846 21.818 1.00 91.00 110 ALA A N 1
ATOM 893 C CA . ALA A 1 110 ? -6.209 -1.572 21.645 1.00 91.00 110 ALA A CA 1
ATOM 894 C C . ALA A 1 110 ? -6.546 -0.091 21.897 1.00 91.00 110 ALA A C 1
ATOM 896 O O . ALA A 1 110 ? -7.362 0.477 21.186 1.00 91.00 110 ALA A O 1
ATOM 897 N N . ILE A 1 111 ? -5.858 0.557 22.845 1.00 91.38 111 ILE A N 1
ATOM 898 C CA . ILE A 1 111 ? -6.036 1.985 23.147 1.00 91.38 111 ILE A CA 1
ATOM 899 C C . ILE A 1 111 ? -5.607 2.841 21.950 1.00 91.38 111 ILE A C 1
ATOM 901 O O . ILE A 1 111 ? -6.363 3.693 21.489 1.00 91.38 111 ILE A O 1
ATOM 905 N N . SER A 1 112 ? -4.410 2.592 21.407 1.00 92.44 112 SER A N 1
ATOM 906 C CA . SER A 1 112 ? -3.896 3.358 20.265 1.00 92.44 112 SER A CA 1
ATOM 907 C C . SER A 1 112 ? -4.788 3.203 19.033 1.00 92.44 112 SER A C 1
ATOM 909 O O . SER A 1 112 ? -5.108 4.190 18.372 1.00 92.44 112 SER A O 1
ATOM 911 N N . PHE A 1 113 ? -5.220 1.975 18.739 1.00 93.00 113 PHE A N 1
ATOM 912 C CA . PHE A 1 113 ? -6.099 1.706 17.604 1.00 93.00 113 PHE A CA 1
ATOM 913 C C . PHE A 1 113 ? -7.514 2.235 17.833 1.00 93.00 113 PHE A C 1
ATOM 915 O O . PHE A 1 113 ? -8.087 2.781 16.900 1.00 93.00 113 PHE A O 1
ATOM 922 N N . GLY A 1 114 ? -8.035 2.187 19.061 1.00 92.56 114 GLY A N 1
ATOM 923 C CA . GLY A 1 114 ? -9.299 2.827 19.422 1.00 92.56 114 GLY A CA 1
ATOM 924 C C . GLY A 1 114 ? -9.284 4.325 19.138 1.00 92.56 114 GLY A C 1
ATOM 925 O O . GLY A 1 114 ? -10.156 4.813 18.431 1.00 92.56 114 GLY A O 1
ATOM 926 N N . LEU A 1 115 ? -8.237 5.040 19.566 1.00 94.12 115 LEU A N 1
ATOM 927 C CA . LEU A 1 115 ? -8.083 6.4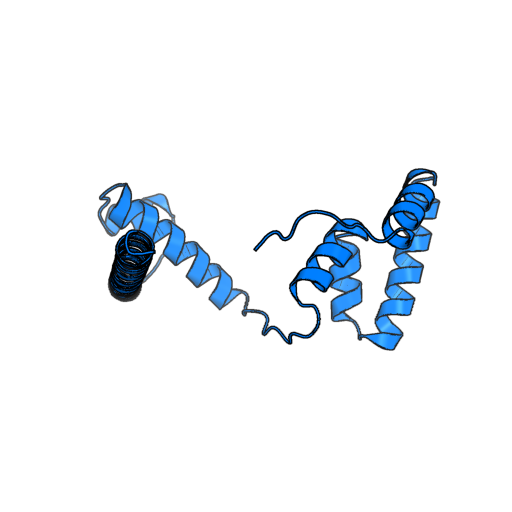68 19.259 1.00 94.12 115 LEU A CA 1
ATOM 928 C C . LEU A 1 115 ? -8.008 6.740 17.749 1.00 94.12 115 LEU A C 1
ATOM 930 O O . LEU A 1 115 ? -8.596 7.705 17.261 1.00 94.12 115 LEU A O 1
ATOM 934 N N . LYS A 1 116 ? -7.286 5.903 16.993 1.00 94.75 116 LYS A N 1
ATOM 935 C CA . LYS A 1 116 ? -7.195 6.031 15.530 1.00 94.75 116 LYS A CA 1
ATOM 936 C C . LYS A 1 116 ? -8.544 5.784 14.847 1.00 94.75 116 LYS A C 1
ATOM 938 O O . LYS A 1 116 ? -8.876 6.521 13.924 1.00 94.75 116 LYS A O 1
ATOM 943 N N . ILE A 1 117 ? -9.312 4.795 15.306 1.00 94.19 117 ILE A N 1
ATOM 944 C CA . ILE A 1 117 ? -10.660 4.503 14.801 1.00 94.19 117 ILE A CA 1
ATOM 945 C C . ILE A 1 117 ? -11.608 5.661 15.109 1.00 94.19 117 ILE A C 1
ATOM 947 O O . ILE A 1 117 ? -12.305 6.105 14.204 1.00 94.19 117 ILE A O 1
ATOM 951 N N . SER A 1 118 ? -11.588 6.217 16.324 1.00 93.31 118 SER A N 1
ATOM 952 C CA . SER A 1 118 ? -12.422 7.377 16.668 1.00 93.31 118 SER A CA 1
ATOM 953 C C . SER A 1 118 ? -12.156 8.564 15.742 1.00 93.31 118 SER A C 1
ATOM 955 O O . SER A 1 118 ? -13.091 9.119 15.172 1.00 93.31 118 SER A O 1
ATOM 957 N N . ARG A 1 119 ? -10.879 8.892 15.499 1.00 93.25 119 ARG A N 1
ATOM 958 C CA . ARG A 1 119 ? -10.493 9.947 14.542 1.00 93.25 119 ARG A CA 1
ATOM 959 C C . ARG A 1 119 ? -10.928 9.632 13.111 1.00 93.25 119 ARG A C 1
ATOM 961 O O . ARG A 1 119 ? -11.252 10.538 12.350 1.00 93.25 119 ARG A O 1
ATOM 968 N N . LEU A 1 120 ? -10.896 8.360 12.713 1.00 92.12 120 LEU A N 1
ATOM 969 C CA . LEU A 1 120 ? -11.366 7.944 11.393 1.00 92.12 120 LEU A CA 1
ATOM 970 C C . LEU A 1 120 ? -12.887 8.106 11.275 1.00 92.12 120 LEU A C 1
ATOM 972 O O . LEU A 1 120 ? -13.353 8.640 10.276 1.00 92.12 120 LEU A O 1
ATOM 976 N N . ASN A 1 121 ? -13.644 7.729 12.306 1.00 91.88 121 ASN A N 1
ATOM 977 C CA . ASN A 1 121 ? -15.093 7.922 12.368 1.00 91.88 121 ASN A CA 1
ATOM 978 C C . ASN A 1 121 ? -15.487 9.403 12.303 1.00 91.88 121 ASN A C 1
ATOM 980 O O . ASN A 1 121 ? -16.459 9.744 11.632 1.00 91.88 121 ASN A O 1
ATOM 984 N N . GLU A 1 122 ? -14.728 10.287 12.954 1.00 93.62 122 GLU A N 1
ATOM 985 C CA . GLU A 1 122 ? -14.905 11.740 12.822 1.00 93.62 122 GLU A CA 1
ATOM 986 C C . GLU A 1 122 ? -14.717 12.188 11.369 1.00 93.62 122 GLU A C 1
ATOM 988 O O . GLU A 1 122 ? -15.610 12.813 10.803 1.00 93.62 122 GLU A O 1
ATOM 993 N N . LYS A 1 123 ? -13.624 11.770 10.719 1.00 92.62 123 LYS A N 1
ATOM 994 C CA . LYS A 1 123 ? -13.378 12.097 9.306 1.00 92.62 123 LYS A CA 1
ATOM 995 C C . LYS A 1 123 ? -14.463 11.574 8.369 1.00 92.62 123 LYS A C 1
ATOM 997 O O . LYS A 1 123 ? -14.875 12.296 7.468 1.00 92.62 123 LYS A O 1
ATOM 1002 N N . VAL A 1 124 ? -14.922 10.338 8.565 1.00 89.00 124 VAL A N 1
ATOM 1003 C CA . VAL A 1 124 ? -16.009 9.758 7.760 1.00 89.00 124 VAL A CA 1
ATOM 1004 C C . VAL A 1 124 ? -17.289 10.569 7.948 1.00 89.00 124 VAL A C 1
ATOM 1006 O O . VAL A 1 124 ? -17.956 10.899 6.972 1.00 89.00 124 VAL A O 1
ATOM 1009 N N . ARG A 1 125 ? -17.615 10.954 9.187 1.00 90.75 125 ARG A N 1
ATOM 1010 C CA . ARG A 1 125 ? -18.775 11.805 9.478 1.00 90.75 125 ARG A CA 1
ATOM 1011 C C . ARG A 1 125 ? -18.669 13.164 8.788 1.00 90.75 125 ARG A C 1
ATOM 1013 O O . ARG A 1 125 ? -19.665 13.634 8.245 1.00 90.75 125 ARG A O 1
ATOM 1020 N N . ASP A 1 126 ? -17.496 13.784 8.802 1.00 92.50 126 ASP A N 1
ATOM 1021 C CA . ASP A 1 126 ? -17.283 15.080 8.155 1.00 92.50 126 ASP A CA 1
ATOM 1022 C C . ASP A 1 126 ? -17.393 14.980 6.629 1.00 92.50 126 ASP A C 1
ATOM 1024 O O . ASP A 1 126 ? -18.022 15.835 6.010 1.00 92.50 126 ASP A O 1
ATOM 1028 N N . GLN A 1 127 ? -16.886 13.900 6.026 1.00 91.06 127 GLN A N 1
ATOM 1029 C CA . GLN A 1 127 ? -17.077 13.636 4.596 1.00 91.06 127 GLN A CA 1
ATOM 1030 C C . GLN A 1 127 ? -18.549 13.422 4.235 1.00 91.06 127 GLN A C 1
ATOM 1032 O O . GLN A 1 127 ? -19.015 13.978 3.247 1.00 91.06 127 GLN A O 1
ATOM 1037 N N . ILE A 1 128 ? -19.304 12.671 5.045 1.00 89.12 128 ILE A N 1
ATOM 1038 C CA . ILE A 1 128 ? -20.748 12.483 4.829 1.00 89.12 128 ILE A CA 1
ATOM 1039 C C . ILE A 1 128 ? -21.482 13.828 4.883 1.00 89.12 128 ILE A C 1
ATOM 1041 O O . ILE A 1 128 ? -22.332 14.088 4.038 1.00 89.12 128 ILE A O 1
ATOM 1045 N N . LYS A 1 129 ? -21.141 14.701 5.840 1.00 89.88 129 LYS A N 1
ATOM 1046 C CA . LYS A 1 129 ? -21.729 16.046 5.917 1.00 89.88 129 LYS A CA 1
ATOM 1047 C C . LYS A 1 129 ? -21.428 16.876 4.674 1.00 89.88 129 LYS A C 1
ATOM 1049 O O . LYS A 1 129 ? -22.340 17.508 4.162 1.00 89.88 129 LYS A O 1
ATOM 1054 N N . GLN A 1 130 ? -20.181 16.866 4.198 1.00 90.12 130 GLN A N 1
ATOM 1055 C CA . GLN A 1 130 ? -19.817 17.593 2.979 1.00 90.12 130 GLN A CA 1
ATOM 1056 C C . GLN A 1 130 ? -20.623 17.107 1.780 1.00 90.12 130 GLN A C 1
ATOM 1058 O O . GLN A 1 130 ? -21.223 17.924 1.096 1.00 90.12 130 GLN A O 1
ATOM 1063 N N . ILE A 1 131 ? -20.732 15.788 1.605 1.00 88.88 131 ILE A N 1
ATOM 1064 C CA . ILE A 1 131 ? -21.543 15.202 0.535 1.00 88.88 131 ILE A CA 1
ATOM 1065 C C . ILE A 1 131 ? -22.994 15.697 0.627 1.00 88.88 131 ILE A C 1
ATOM 1067 O O . ILE A 1 131 ? -23.536 16.151 -0.371 1.00 88.88 131 ILE A O 1
ATOM 1071 N N . ILE A 1 132 ? -23.616 15.662 1.811 1.00 88.75 132 ILE A N 1
ATOM 1072 C CA . ILE A 1 132 ? -24.998 16.145 1.995 1.00 88.75 132 ILE A CA 1
ATOM 1073 C C . ILE A 1 132 ? -25.126 17.629 1.616 1.00 88.75 132 ILE A C 1
ATOM 1075 O O . ILE A 1 132 ? -26.049 17.983 0.889 1.00 88.75 132 ILE A O 1
ATOM 1079 N N . CYS A 1 133 ? -24.197 18.484 2.054 1.00 84.81 133 CYS A N 1
ATOM 1080 C CA . CYS A 1 133 ? -24.213 19.906 1.703 1.00 84.81 133 CYS A CA 1
ATOM 1081 C C . CYS A 1 133 ? -24.062 20.146 0.193 1.00 84.81 133 CYS A C 1
ATOM 1083 O O . CYS A 1 133 ? -24.741 21.015 -0.350 1.00 84.81 133 CYS A O 1
ATOM 1085 N N . ASP A 1 134 ? -23.211 19.373 -0.484 1.00 87.12 134 ASP A N 1
ATOM 1086 C CA . ASP A 1 134 ? -23.020 19.466 -1.935 1.00 87.12 134 ASP A CA 1
ATOM 1087 C C . ASP A 1 134 ? -24.288 19.041 -2.699 1.00 87.12 134 ASP A C 1
ATOM 1089 O O . ASP A 1 134 ? -24.619 19.626 -3.731 1.00 87.12 134 ASP A O 1
ATOM 1093 N N . PHE A 1 135 ? -25.034 18.057 -2.182 1.00 81.31 135 PHE A N 1
ATOM 1094 C CA . PHE A 1 135 ? -26.335 17.663 -2.734 1.00 81.31 135 PHE A CA 1
ATOM 1095 C C . PHE A 1 135 ? -27.404 18.748 -2.527 1.00 81.31 135 PHE A C 1
ATOM 1097 O O . PHE A 1 135 ? -28.074 19.123 -3.483 1.00 81.31 135 PHE A O 1
ATOM 1104 N N . GLU A 1 136 ? -27.531 19.309 -1.320 1.00 80.94 136 GLU A N 1
ATOM 1105 C CA . GLU A 1 136 ? -28.530 20.352 -1.016 1.00 80.94 136 GLU A CA 1
ATOM 1106 C C . GLU A 1 136 ? -28.258 21.692 -1.732 1.00 80.94 136 GLU A C 1
ATOM 1108 O O . GLU A 1 136 ? -29.178 22.488 -1.938 1.00 80.94 136 GLU A O 1
ATOM 1113 N N . GLY A 1 137 ? -27.002 21.959 -2.105 1.00 62.75 137 GLY A N 1
ATOM 1114 C CA . GLY A 1 137 ? -26.607 23.125 -2.899 1.00 62.75 137 GLY A CA 1
ATOM 1115 C C . GLY A 1 137 ? -26.926 23.001 -4.393 1.00 62.75 137 GLY A C 1
ATOM 1116 O O . GLY A 1 137 ? -27.212 24.015 -5.023 1.00 62.75 137 GLY A O 1
ATOM 1117 N N . ASN A 1 138 ? -26.929 21.780 -4.938 1.00 58.22 138 ASN A N 1
ATOM 1118 C CA . ASN A 1 138 ? -27.209 21.505 -6.355 1.00 58.22 138 ASN A CA 1
ATOM 1119 C C . ASN A 1 138 ? -28.707 21.483 -6.710 1.00 58.22 138 ASN A C 1
ATOM 1121 O O . ASN A 1 138 ? -29.041 21.567 -7.884 1.00 58.22 138 ASN A O 1
ATOM 1125 N N . ASP A 1 139 ? -29.612 21.413 -5.729 1.00 54.66 139 ASP A N 1
ATOM 1126 C CA . ASP A 1 139 ? -31.068 21.485 -5.956 1.00 54.66 139 ASP A CA 1
ATOM 1127 C C . ASP A 1 139 ? -31.593 22.938 -6.093 1.00 54.66 139 A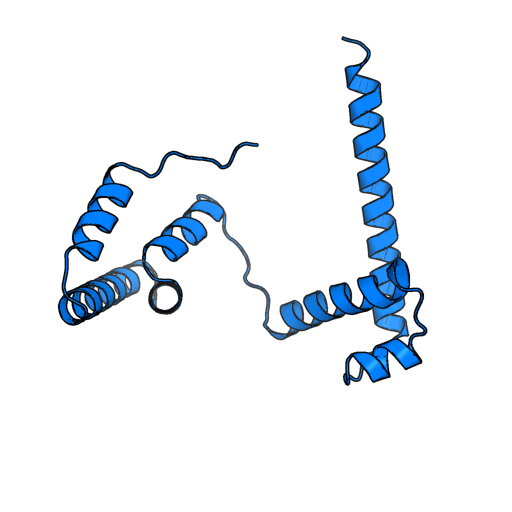SP A C 1
ATOM 1129 O O . ASP A 1 139 ? -32.805 23.170 -6.110 1.00 54.66 139 ASP A O 1
ATOM 1133 N N . ARG A 1 140 ? -30.703 23.946 -6.141 1.00 50.88 140 ARG A N 1
ATOM 1134 C CA . ARG A 1 140 ? -31.051 25.383 -6.212 1.00 50.88 140 ARG A CA 1
ATOM 1135 C C . ARG A 1 140 ? -30.610 26.099 -7.498 1.00 50.88 140 ARG A C 1
ATOM 1137 O O . ARG A 1 140 ? -30.715 27.327 -7.543 1.00 50.88 140 ARG A O 1
ATOM 1144 N N . GLU A 1 141 ? -30.162 25.368 -8.516 1.00 43.06 141 GLU A N 1
ATOM 1145 C CA . GLU A 1 141 ? -29.919 25.871 -9.883 1.00 43.06 141 GLU A CA 1
ATOM 1146 C C . GLU A 1 141 ? -30.914 25.262 -10.879 1.00 43.06 141 GLU A C 1
ATOM 1148 O O . GLU A 1 141 ? -31.339 26.002 -11.797 1.00 43.06 141 GLU A O 1
#

pLDDT: mean 85.03, std 12.54, range [30.05, 95.81]

Sequence (141 aa):
MDYGKSSSYLEVQLNEILKNRTKDERGFILEIASVVLSEDFGEDLPALYRILGLNDFIKVVSLFENRSVKFPTLKSLKDSLLLVLCYYYRETKGLSWEDIKKTLGHKFSAISFGLKISRLNEKVRDQIKQIICDFEGNDRE

Foldseek 3Di:
DDPDDDDDPVNVVVVVVLVPDDPVVNVVVLVVVLVVCCVVPNNPLSVVCVVQPDPVSVVVCVVQVVHDDDDDDPVRVVVVVLLVQCLCCCVVVVDDPVVSCVVVVDDDDPVVSVVVSVVVVVVVVVVVVVVVVVVVVVVPD

Secondary structure (DSSP, 8-state):
--------HHHHHHHHHHHTS-HHHHHHHHHHHHHHHHHHH-SHHHHHHHHHHHHHHHHHHHHTTT---PPPPHHHHHHHHHHHHHHIIIIIS---HHHHHHHHT----HHHHHHHHHHHHHHHHHHHHHHHHHHHHHTT-

Solvent-accessible surface area (backbone atoms only — not comparable to full-atom values): 8330 Å² total; per-residue (Å²): 136,84,93,70,86,77,78,49,73,66,56,54,51,53,49,51,57,50,69,76,44,54,74,65,58,40,52,53,52,53,51,51,51,30,52,58,39,29,76,79,61,39,69,67,55,23,55,50,35,72,75,52,33,72,72,55,35,51,52,54,50,62,76,39,63,100,51,92,77,84,79,74,52,72,66,60,49,51,54,50,52,50,46,53,52,50,41,46,40,40,75,74,65,63,47,52,70,65,56,48,35,64,73,68,72,49,94,72,60,62,67,63,51,48,56,51,45,53,56,47,53,50,51,54,52,52,51,52,50,51,53,51,52,57,54,67,58,63,78,74,120

Radius of gyration: 22.55 Å; Cα contacts (8 Å, |Δi|>4): 47; chains: 1; bounding box: 52×41×54 Å